Protein AF-X1K576-F1 (afdb_monomer_lite)

Organism: NCBI:txid412755

Radius of gyration: 13.72 Å; chains: 1; bounding box: 31×37×31 Å

Foldseek 3Di:
DVLCVVLVAQAEEEEALAADDDDLLRQWRVPFDPPDPAATDTDHDPPRDPVSVVRYHYGHALDLPSVLVCLVVQLNRYRAYEYECFRPRNPGRHHDPCNVVSCVVSCVVSVHHYHHPCVPVCVVDVD

InterPro domains:
  IPR005814 Aminotransferase class-III [PF00202] (3-121)
  IPR015421 Pyridoxal phosphate-dependent transferase, major domain [G3DSA:3.40.640.10] (1-127)
  IPR015424 Pyridoxal phosphate-dependent transferase [SSF53383] (1-123)

Sequence (127 aa):
RAAREYTKKDKIIKTEGGYHGSHDYVEVNITPNLTAEDMPIRTVEKGVPETILKDVFIVPYNDLEATENVMKKHHKKIAAMILEPVLGSGGGAIATKEYLQGLRKLTKKYDILLIFDEVITFRISTG

pLDDT: mean 93.0, std 7.28, range [64.81, 98.81]

Secondary structure (DSSP, 8-state):
-HHHHHHT--EEEEETT----S-GGG-TTSS--TT-SSSPPP---TTS-GGGGGTEEEE-TT-HHHHHHHHHHHGGGEEEEEE-SEETTTTSEEPPHHHHHHHHHHHHHHT-EEEE--TTGGGT---

Structure (mmCIF, N/CA/C/O backbone):
data_AF-X1K576-F1
#
_entry.id   AF-X1K576-F1
#
loop_
_atom_site.group_PDB
_atom_site.id
_atom_site.type_symbol
_atom_site.label_atom_id
_atom_site.label_alt_id
_atom_site.label_comp_id
_atom_site.label_asym_id
_atom_site.label_entity_id
_atom_site.label_seq_id
_atom_site.pdbx_PDB_ins_code
_atom_site.Cartn_x
_atom_site.Cartn_y
_atom_site.Cartn_z
_atom_site.occupancy
_atom_site.B_iso_or_equiv
_atom_site.auth_seq_id
_atom_site.auth_comp_id
_atom_site.auth_asym_id
_atom_site.auth_atom_id
_atom_site.pdbx_PDB_model_num
ATOM 1 N N . ARG A 1 1 ? -11.586 -2.531 -3.073 1.00 96.88 1 ARG A N 1
ATOM 2 C CA . ARG A 1 1 ? -12.954 -2.389 -2.501 1.00 96.88 1 ARG A CA 1
ATOM 3 C C . ARG A 1 1 ? -13.204 -3.353 -1.342 1.00 96.88 1 ARG A C 1
ATOM 5 O O . ARG A 1 1 ? -13.485 -2.856 -0.265 1.00 96.88 1 ARG A O 1
ATOM 12 N N . ALA A 1 2 ? -13.034 -4.671 -1.517 1.00 98.44 2 ALA A N 1
ATOM 13 C CA . ALA A 1 2 ? -13.232 -5.665 -0.448 1.00 98.44 2 ALA A CA 1
ATOM 14 C C . ALA A 1 2 ? -12.515 -5.313 0.870 1.00 98.44 2 ALA A C 1
ATOM 16 O O . ALA A 1 2 ? -13.125 -5.360 1.929 1.00 98.44 2 ALA A O 1
ATOM 17 N N . ALA A 1 3 ? -11.261 -4.851 0.795 1.00 98.56 3 ALA A N 1
ATOM 18 C CA . ALA A 1 3 ? -10.529 -4.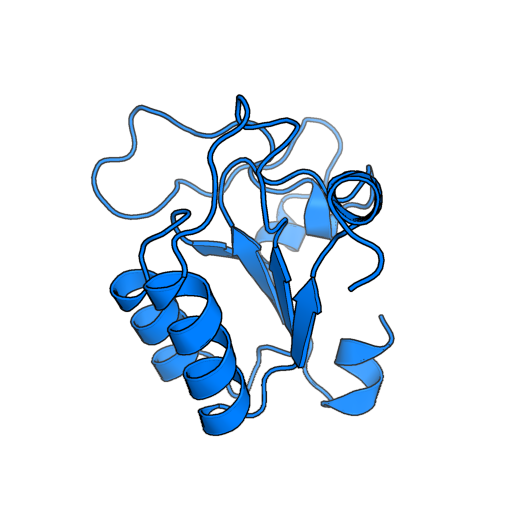419 1.981 1.00 98.56 3 ALA A CA 1
ATOM 19 C C . ALA A 1 3 ? -11.211 -3.284 2.755 1.00 98.56 3 ALA A C 1
ATOM 21 O O . ALA A 1 3 ? -11.335 -3.370 3.969 1.00 98.56 3 ALA A O 1
ATOM 22 N N . ARG A 1 4 ? -11.700 -2.255 2.050 1.00 98.56 4 ARG A N 1
ATOM 23 C CA . ARG A 1 4 ? -12.412 -1.125 2.665 1.00 98.56 4 ARG A CA 1
ATOM 24 C C . ARG A 1 4 ? -13.676 -1.591 3.377 1.00 98.56 4 ARG A C 1
ATOM 26 O O . ARG A 1 4 ? -13.943 -1.164 4.493 1.00 98.56 4 ARG A O 1
ATOM 33 N N . GLU A 1 5 ? -14.416 -2.497 2.742 1.00 98.44 5 GLU A N 1
ATOM 34 C CA . GLU A 1 5 ? -15.640 -3.058 3.311 1.00 98.44 5 GLU A CA 1
ATOM 35 C C . GLU A 1 5 ? -15.363 -3.913 4.551 1.00 98.44 5 GLU A C 1
ATOM 37 O O . GLU A 1 5 ? -16.095 -3.811 5.532 1.00 98.44 5 GLU A O 1
ATOM 42 N N . TYR A 1 6 ? -14.288 -4.702 4.537 1.00 98.62 6 TYR A N 1
ATOM 43 C CA . TYR A 1 6 ? -13.884 -5.530 5.670 1.00 98.62 6 TYR A CA 1
ATOM 44 C C . TYR A 1 6 ? -13.399 -4.691 6.860 1.00 98.62 6 TYR A C 1
ATOM 46 O O . TYR A 1 6 ? -13.864 -4.876 7.980 1.00 98.62 6 TYR A O 1
ATOM 54 N N . THR A 1 7 ? -12.488 -3.740 6.629 1.00 98.38 7 THR A N 1
ATOM 55 C CA . THR A 1 7 ? -11.864 -2.965 7.714 1.00 98.38 7 THR A CA 1
ATOM 56 C C . THR A 1 7 ? -12.664 -1.734 8.133 1.00 98.38 7 THR A C 1
ATOM 58 O O . THR A 1 7 ? -12.316 -1.116 9.135 1.00 98.38 7 THR A O 1
ATOM 61 N N . LYS A 1 8 ? -13.663 -1.314 7.342 1.00 98.38 8 LYS A N 1
ATOM 62 C CA . LYS A 1 8 ? -14.392 -0.037 7.490 1.00 98.38 8 LYS A CA 1
ATOM 63 C C . LYS A 1 8 ? -13.473 1.194 7.458 1.00 98.38 8 LYS A C 1
ATOM 65 O O . LYS A 1 8 ? -13.642 2.138 8.223 1.00 98.38 8 LYS A O 1
ATOM 70 N N . LYS A 1 9 ? -12.464 1.160 6.582 1.00 98.56 9 LYS A N 1
ATOM 71 C CA . LYS A 1 9 ? -11.450 2.218 6.411 1.00 98.56 9 LYS A CA 1
ATOM 72 C C . LYS A 1 9 ? -11.371 2.609 4.937 1.00 98.56 9 LYS A C 1
ATOM 74 O O . LYS A 1 9 ? -11.581 1.763 4.072 1.00 98.56 9 LYS A O 1
ATOM 79 N N . ASP A 1 10 ? -11.022 3.857 4.644 1.00 98.06 10 ASP A N 1
ATOM 80 C CA . ASP A 1 10 ? -11.121 4.384 3.273 1.00 98.06 10 ASP A CA 1
ATOM 81 C C . ASP A 1 10 ? -9.794 4.385 2.508 1.00 98.06 10 ASP A C 1
ATOM 83 O O . ASP A 1 10 ? -9.765 4.228 1.287 1.00 98.06 10 ASP A O 1
ATOM 87 N N . LYS A 1 11 ? -8.665 4.550 3.194 1.00 98.38 11 LYS A N 1
ATOM 88 C CA . LYS A 1 11 ? -7.381 4.823 2.537 1.00 98.38 11 LYS A CA 1
ATOM 89 C C . LYS A 1 11 ? -6.608 3.554 2.225 1.00 98.38 11 LYS A C 1
ATOM 91 O O . LYS A 1 11 ? -6.830 2.516 2.845 1.00 98.38 11 LYS A O 1
ATOM 96 N N . ILE A 1 12 ? -5.672 3.644 1.291 1.00 98.44 12 ILE A N 1
ATOM 97 C CA . ILE A 1 12 ? -4.739 2.557 0.980 1.00 98.44 12 ILE A CA 1
ATOM 98 C C . ILE A 1 12 ? -3.293 3.052 1.001 1.00 98.44 12 ILE A C 1
ATOM 100 O O . ILE A 1 12 ? -3.037 4.244 0.832 1.00 98.44 12 ILE A O 1
ATOM 104 N N . ILE A 1 13 ? -2.362 2.129 1.219 1.00 98.19 13 ILE A N 1
ATOM 105 C CA . ILE A 1 13 ? -0.936 2.309 0.946 1.00 98.19 13 ILE A CA 1
ATOM 106 C C . ILE A 1 13 ? -0.602 1.554 -0.340 1.00 98.19 13 ILE A C 1
ATOM 108 O O . ILE A 1 13 ? -1.057 0.424 -0.525 1.00 98.19 13 ILE A O 1
ATOM 112 N N . LYS A 1 14 ? 0.220 2.164 -1.187 1.00 96.19 14 LYS A N 1
ATOM 113 C CA . LYS A 1 14 ? 0.846 1.550 -2.356 1.00 96.19 14 LYS A CA 1
ATOM 114 C C . LYS A 1 14 ? 2.344 1.873 -2.341 1.00 96.19 14 LYS A C 1
ATOM 116 O O . LYS A 1 14 ? 2.748 2.907 -1.810 1.00 96.19 14 LYS A O 1
ATOM 121 N N . THR A 1 15 ? 3.169 0.998 -2.900 1.00 94.81 15 THR A N 1
ATOM 122 C CA . THR A 1 15 ? 4.595 1.279 -3.106 1.00 94.81 15 THR A CA 1
ATOM 123 C C . THR A 1 15 ? 4.822 2.148 -4.341 1.00 94.81 15 THR A C 1
ATOM 125 O O . THR A 1 15 ? 4.120 2.019 -5.346 1.00 9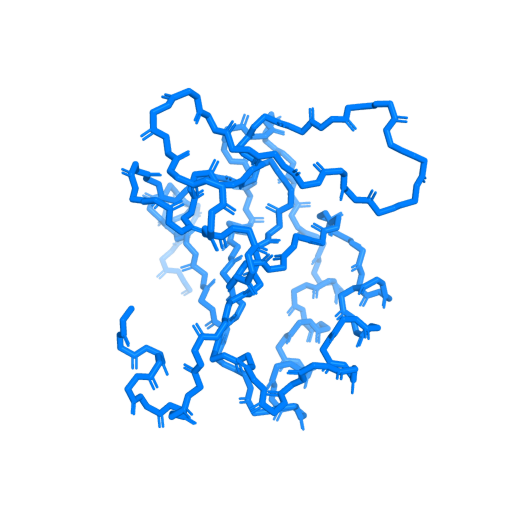4.81 15 THR A O 1
ATOM 128 N N . GLU A 1 16 ? 5.814 3.030 -4.289 1.00 92.62 16 GLU A N 1
ATOM 129 C CA . GLU A 1 16 ? 6.237 3.795 -5.462 1.00 92.62 16 GLU A CA 1
ATOM 130 C C . GLU A 1 16 ? 6.682 2.861 -6.602 1.00 92.62 16 GLU A C 1
ATOM 132 O O . GLU A 1 16 ? 7.311 1.832 -6.356 1.00 92.62 16 GLU A O 1
ATOM 137 N N . GLY A 1 17 ? 6.316 3.187 -7.846 1.00 90.88 17 GLY A N 1
ATOM 138 C CA . GLY A 1 17 ? 6.702 2.410 -9.029 1.00 90.88 17 GLY A CA 1
ATOM 139 C C . GLY A 1 17 ? 5.876 1.142 -9.280 1.00 90.88 17 GLY A C 1
ATOM 140 O O . GLY A 1 17 ? 6.028 0.513 -10.329 1.00 90.88 17 GLY A O 1
ATOM 141 N N . GLY A 1 18 ? 4.996 0.763 -8.345 1.00 92.69 18 GLY A N 1
ATOM 142 C CA . GLY A 1 18 ? 4.096 -0.380 -8.517 1.00 92.69 18 GLY A CA 1
ATOM 143 C C . GLY A 1 18 ? 3.002 -0.109 -9.547 1.00 92.69 18 GLY A C 1
ATOM 144 O O . GLY A 1 18 ? 2.491 1.009 -9.641 1.00 92.69 18 GLY A O 1
ATOM 145 N N . TYR A 1 19 ? 2.590 -1.126 -10.291 1.00 93.88 19 TYR A N 1
ATOM 146 C CA . TYR A 1 19 ? 1.471 -1.064 -11.225 1.00 93.88 19 TYR A CA 1
ATOM 147 C C . TYR A 1 19 ? 0.419 -2.114 -10.864 1.00 93.88 19 TYR A C 1
ATOM 149 O O . TYR A 1 19 ? 0.702 -3.306 -10.844 1.00 93.88 19 TYR A O 1
ATOM 157 N N . HIS A 1 20 ? -0.819 -1.669 -10.622 1.00 95.50 20 HIS A N 1
ATOM 158 C CA . HIS A 1 20 ? -1.939 -2.543 -10.227 1.00 95.50 20 HIS A CA 1
ATOM 159 C C . HIS A 1 20 ? -3.161 -2.379 -11.147 1.00 95.50 20 HIS A C 1
ATOM 161 O O . HIS A 1 20 ? -4.310 -2.532 -10.721 1.00 95.50 20 HIS A O 1
ATOM 167 N N . GLY A 1 21 ? -2.919 -2.005 -12.407 1.00 93.38 21 GLY A N 1
ATOM 168 C CA . GLY A 1 21 ? -3.954 -1.680 -13.389 1.00 93.38 21 GLY A CA 1
ATOM 169 C C . GLY A 1 21 ? -4.284 -0.186 -13.471 1.00 93.38 21 GLY A C 1
ATOM 170 O O . GLY A 1 21 ? -3.617 0.650 -12.867 1.00 93.38 21 GLY A O 1
ATOM 171 N N . SER A 1 22 ? -5.333 0.133 -14.231 1.00 92.00 22 SER A N 1
ATOM 172 C CA . SER A 1 22 ? -5.705 1.500 -14.631 1.00 92.00 22 SER A CA 1
ATOM 173 C C . SER A 1 22 ? -6.900 2.069 -13.858 1.00 92.00 22 SER A C 1
ATOM 175 O O . SER A 1 22 ? -7.777 2.725 -14.416 1.00 92.00 22 SER A O 1
ATOM 177 N N . HIS A 1 23 ? -7.028 1.704 -12.585 1.00 92.56 23 HIS A N 1
ATOM 178 C CA . HIS A 1 23 ? -8.078 2.239 -11.723 1.00 92.56 23 HIS A CA 1
ATOM 179 C C . HIS A 1 23 ? -7.512 3.392 -10.895 1.00 92.56 23 HIS A C 1
ATOM 181 O O . HIS A 1 23 ? -6.459 3.239 -10.283 1.00 92.56 23 HIS A O 1
ATOM 187 N N . ASP A 1 24 ? -8.245 4.499 -10.794 1.00 93.62 24 ASP A N 1
ATOM 188 C CA . ASP A 1 24 ? -7.773 5.793 -10.281 1.00 93.62 24 ASP A CA 1
ATOM 189 C C . ASP A 1 24 ? -6.904 5.704 -9.013 1.00 93.62 24 ASP A C 1
ATOM 191 O O . ASP A 1 24 ? -5.831 6.295 -8.927 1.00 93.62 24 ASP A O 1
ATOM 195 N N . TYR A 1 25 ? -7.327 4.922 -8.013 1.00 93.44 25 TYR A N 1
ATOM 196 C CA . TYR A 1 25 ? -6.615 4.810 -6.731 1.00 93.44 25 TYR A CA 1
ATOM 197 C C . TYR A 1 25 ? -5.241 4.133 -6.823 1.00 93.44 25 TYR A C 1
ATOM 199 O O . TYR A 1 25 ? -4.427 4.289 -5.916 1.00 93.44 25 TYR A O 1
ATOM 207 N N . VAL A 1 26 ? -4.993 3.339 -7.860 1.00 92.50 26 VAL A N 1
ATOM 208 C CA . VAL A 1 26 ? -3.722 2.630 -8.052 1.00 92.50 26 VAL A CA 1
ATOM 209 C C . VAL A 1 26 ? -2.862 3.244 -9.153 1.00 92.50 26 VAL A C 1
ATOM 211 O O . VAL A 1 26 ? -1.701 2.858 -9.275 1.00 92.50 26 VAL A O 1
ATOM 214 N N . GLU A 1 27 ? -3.371 4.247 -9.874 1.00 91.94 27 GLU A N 1
ATOM 215 C CA . GLU A 1 27 ? -2.594 5.015 -10.857 1.00 91.94 27 GLU A CA 1
ATOM 216 C C . GLU A 1 27 ? -1.678 6.080 -10.234 1.00 91.94 27 GLU A C 1
ATOM 218 O O . GLU A 1 27 ? -0.821 6.649 -10.905 1.00 91.94 27 GLU A O 1
ATOM 223 N N . VAL A 1 28 ? -1.787 6.310 -8.925 1.00 91.38 28 VAL A N 1
ATOM 224 C CA . VAL A 1 28 ? -0.892 7.209 -8.185 1.00 91.38 28 VAL A CA 1
ATOM 225 C C . VAL A 1 28 ? 0.542 6.657 -8.194 1.00 91.38 28 VAL A C 1
ATOM 227 O O . VAL A 1 28 ? 0.759 5.510 -7.791 1.00 91.38 28 VAL A O 1
ATOM 230 N N . ASN A 1 29 ? 1.523 7.465 -8.613 1.00 88.88 29 ASN A N 1
ATOM 231 C CA . ASN A 1 29 ? 2.958 7.125 -8.645 1.00 88.88 29 ASN A CA 1
ATOM 232 C C . ASN A 1 29 ? 3.299 5.790 -9.344 1.00 88.88 29 ASN A C 1
ATOM 234 O O . ASN A 1 29 ? 4.089 5.000 -8.820 1.00 88.88 29 ASN A O 1
ATOM 238 N N . ILE A 1 30 ? 2.707 5.505 -10.512 1.00 87.50 30 ILE A N 1
ATOM 239 C CA . ILE A 1 30 ? 3.195 4.402 -11.368 1.00 87.50 30 ILE A CA 1
ATOM 240 C C . ILE A 1 30 ? 4.610 4.717 -11.870 1.00 87.50 30 ILE A C 1
ATOM 242 O O . ILE A 1 30 ? 5.479 3.851 -11.844 1.00 87.50 30 ILE A O 1
ATOM 246 N N . THR A 1 31 ? 4.853 5.964 -12.277 1.00 85.19 31 THR A N 1
ATOM 247 C CA . THR A 1 31 ? 6.190 6.437 -12.644 1.00 85.19 31 THR A CA 1
ATOM 248 C C . THR A 1 31 ? 6.850 7.063 -11.409 1.00 85.19 31 THR A C 1
ATOM 250 O O . THR A 1 31 ? 6.349 8.084 -10.927 1.00 85.19 31 THR A O 1
ATOM 253 N N . PRO A 1 32 ? 7.928 6.469 -10.859 1.00 80.19 32 PRO A N 1
ATOM 254 C CA . PRO A 1 32 ? 8.603 7.001 -9.679 1.00 80.19 32 PRO A CA 1
ATOM 255 C C . PRO A 1 32 ? 9.232 8.363 -9.977 1.00 80.19 32 PRO A C 1
ATOM 257 O O . PRO A 1 32 ? 9.751 8.592 -11.074 1.00 80.19 32 PRO A O 1
ATOM 260 N N . ASN A 1 33 ? 9.225 9.261 -8.990 1.00 80.75 33 ASN A N 1
ATOM 261 C CA . ASN A 1 33 ? 9.940 10.525 -9.112 1.00 80.75 33 ASN A CA 1
ATOM 262 C C . ASN A 1 33 ? 11.350 10.379 -8.529 1.00 80.75 33 ASN A C 1
ATOM 264 O O . ASN A 1 33 ? 11.552 10.479 -7.322 1.00 80.75 33 ASN A O 1
ATOM 268 N N . LEU A 1 34 ? 12.332 10.198 -9.412 1.00 76.19 34 LEU A N 1
ATOM 269 C CA . LEU A 1 34 ? 13.727 9.945 -9.038 1.00 76.19 34 LEU A CA 1
ATOM 270 C C . LEU A 1 34 ? 14.442 11.142 -8.389 1.00 76.19 34 LEU A C 1
ATOM 272 O O . LEU A 1 34 ? 15.583 10.995 -7.964 1.00 76.19 34 LEU A O 1
ATOM 276 N N . THR A 1 35 ? 13.817 12.322 -8.325 1.00 78.00 35 THR A N 1
ATOM 277 C CA . THR A 1 35 ? 14.392 13.495 -7.646 1.00 78.00 35 THR A CA 1
ATOM 278 C C . THR A 1 35 ? 13.945 13.623 -6.190 1.00 78.00 35 THR A C 1
ATOM 280 O O . THR A 1 35 ? 14.307 14.595 -5.534 1.00 78.00 35 THR A O 1
ATOM 283 N N . ALA A 1 36 ? 13.097 12.719 -5.694 1.00 75.88 36 ALA A N 1
ATOM 284 C CA . ALA A 1 36 ? 12.707 12.700 -4.290 1.00 75.88 36 ALA A CA 1
ATOM 285 C C . ALA A 1 36 ? 13.834 12.089 -3.439 1.00 75.88 36 ALA A C 1
ATOM 287 O O . ALA A 1 36 ? 14.300 10.994 -3.739 1.00 75.88 36 ALA A O 1
ATOM 288 N N . GLU A 1 37 ? 14.268 12.789 -2.387 1.00 72.62 37 GLU A N 1
ATOM 289 C CA . GLU A 1 37 ? 15.368 12.331 -1.518 1.00 72.62 37 GLU A CA 1
ATOM 290 C C . GLU A 1 37 ? 14.890 11.436 -0.361 1.00 72.62 37 GLU A C 1
ATOM 292 O O . GLU A 1 37 ? 15.600 10.511 0.019 1.00 72.62 37 GLU A O 1
ATOM 297 N N . ASP A 1 38 ? 13.675 11.668 0.153 1.00 78.56 38 ASP A N 1
ATOM 298 C CA . ASP A 1 38 ? 13.123 10.950 1.312 1.00 78.56 38 ASP A CA 1
ATOM 299 C C . ASP A 1 38 ? 11.846 10.171 0.952 1.00 78.56 38 ASP A C 1
ATOM 301 O O . ASP A 1 38 ? 11.849 8.965 0.716 1.00 78.56 38 ASP A O 1
ATOM 305 N N . MET A 1 39 ? 10.710 10.874 0.924 1.00 86.62 39 MET A N 1
ATOM 306 C CA . MET A 1 39 ? 9.402 10.297 0.635 1.00 86.62 39 MET A CA 1
ATOM 307 C C . MET A 1 39 ? 8.990 10.591 -0.808 1.00 86.62 39 MET A C 1
ATOM 309 O O . MET A 1 39 ? 9.181 11.719 -1.274 1.00 86.62 39 MET A O 1
ATOM 313 N N . PRO A 1 40 ? 8.320 9.643 -1.482 1.00 82.88 40 PRO A N 1
ATOM 314 C CA . PRO A 1 40 ? 7.827 9.838 -2.836 1.00 82.88 40 PRO A CA 1
ATOM 315 C C . PRO A 1 40 ? 6.935 11.076 -2.953 1.00 82.88 40 PRO A C 1
ATOM 317 O O . PRO A 1 40 ? 5.985 11.266 -2.180 1.00 82.88 40 PRO A O 1
ATOM 320 N N . ILE A 1 41 ? 7.200 11.909 -3.960 1.00 84.00 41 ILE A N 1
ATOM 321 C CA . ILE A 1 41 ? 6.318 13.025 -4.308 1.00 84.00 41 ILE A CA 1
ATOM 322 C C . ILE A 1 41 ? 5.073 12.437 -4.960 1.00 84.00 41 ILE A C 1
ATOM 324 O O . ILE A 1 41 ? 5.155 11.813 -6.015 1.00 84.00 41 ILE A O 1
ATOM 328 N N . ARG A 1 42 ? 3.911 12.623 -4.329 1.00 86.75 42 ARG A N 1
ATOM 329 C CA . ARG A 1 42 ? 2.662 12.029 -4.811 1.00 86.75 42 ARG A CA 1
ATOM 330 C C . ARG A 1 42 ? 2.140 12.750 -6.049 1.00 86.75 42 ARG A C 1
ATOM 332 O O . ARG A 1 42 ? 1.837 13.939 -5.980 1.00 86.75 42 ARG A O 1
ATOM 339 N N . THR A 1 43 ? 1.988 12.014 -7.140 1.00 87.19 43 THR A N 1
ATOM 340 C CA . THR A 1 43 ? 1.518 12.500 -8.438 1.00 87.19 43 THR A CA 1
ATOM 341 C C . THR A 1 43 ? 0.451 11.568 -9.002 1.00 87.19 43 THR A C 1
ATOM 343 O O . THR A 1 43 ? 0.361 10.391 -8.646 1.00 87.19 43 THR A O 1
ATOM 346 N N . VAL A 1 44 ? -0.383 12.115 -9.880 1.00 88.56 44 VAL A N 1
ATOM 347 C CA . VAL A 1 44 ? -1.368 11.357 -10.656 1.00 88.56 44 VAL A CA 1
ATOM 348 C C . VAL A 1 44 ? -1.134 11.588 -12.141 1.00 88.56 44 VAL A C 1
ATOM 350 O O . VAL A 1 44 ? -0.643 12.647 -12.537 1.00 88.56 44 VAL A O 1
ATOM 353 N N . GLU A 1 45 ? -1.498 10.602 -12.955 1.00 85.31 45 GLU A N 1
ATOM 354 C CA . GLU A 1 45 ? -1.490 10.731 -14.409 1.00 85.31 45 GLU A CA 1
ATOM 355 C C . GLU A 1 45 ? -2.555 11.730 -14.892 1.00 85.31 45 GLU A C 1
ATOM 357 O O . GLU A 1 45 ? -3.549 12.018 -14.214 1.00 85.31 45 GLU A O 1
ATOM 362 N N . LYS A 1 46 ? -2.358 12.278 -16.097 1.00 87.06 46 LYS A N 1
ATOM 363 C CA . LYS A 1 46 ? -3.319 13.218 -16.693 1.00 87.06 46 LYS A CA 1
ATOM 364 C C . LYS A 1 46 ? -4.675 12.538 -16.885 1.00 87.06 46 LYS A C 1
ATOM 366 O O . LYS A 1 46 ? -4.771 11.527 -17.569 1.00 87.06 46 LYS A O 1
ATOM 371 N N . GLY A 1 47 ? -5.727 13.157 -16.353 1.00 89.75 47 GLY A N 1
ATOM 372 C CA . GLY A 1 47 ? -7.099 12.644 -16.432 1.00 89.75 47 GLY A CA 1
ATOM 373 C C . GLY A 1 47 ? -7.603 12.020 -15.130 1.00 89.75 47 GLY A C 1
ATOM 374 O O . GLY A 1 47 ? -8.813 11.883 -14.974 1.00 89.75 47 GLY A O 1
ATOM 375 N N . VAL A 1 48 ? -6.719 11.742 -14.167 1.00 90.88 48 VAL A N 1
ATOM 376 C CA . VAL A 1 48 ? -7.105 11.295 -12.823 1.00 90.88 48 VAL A CA 1
ATOM 377 C C . VAL A 1 48 ? -7.324 12.513 -11.913 1.00 90.88 48 VAL A C 1
ATOM 379 O O . VAL A 1 48 ? -6.451 13.381 -11.830 1.00 90.88 48 VAL A O 1
ATOM 382 N N . PRO A 1 49 ? -8.459 12.618 -11.196 1.00 92.62 49 PRO A N 1
ATOM 383 C CA . PRO A 1 49 ? -8.684 13.715 -10.260 1.00 92.62 49 PRO A CA 1
ATOM 384 C C . PRO A 1 49 ? -7.666 13.730 -9.110 1.00 92.62 49 PRO A C 1
ATOM 386 O O . PRO A 1 49 ? -7.517 12.747 -8.381 1.00 92.62 49 PRO A O 1
ATOM 389 N N . GLU A 1 50 ? -7.051 14.886 -8.842 1.00 92.19 50 GLU A N 1
ATOM 390 C CA . GLU A 1 50 ? -6.095 15.057 -7.730 1.00 92.19 50 GLU A CA 1
ATOM 391 C C . GLU A 1 50 ? -6.695 14.730 -6.353 1.00 92.19 50 GLU A C 1
ATOM 393 O O . GLU A 1 50 ? -5.975 14.427 -5.400 1.00 92.19 50 GLU A O 1
ATOM 398 N N . THR A 1 51 ? -8.026 14.749 -6.221 1.00 94.50 51 THR A N 1
ATOM 399 C CA . THR A 1 51 ? -8.722 14.368 -4.986 1.00 94.50 51 THR A CA 1
ATOM 400 C C . THR A 1 51 ? -8.361 12.960 -4.518 1.00 94.50 51 THR A C 1
ATOM 402 O O . THR A 1 51 ? -8.347 12.727 -3.310 1.00 94.50 51 THR A O 1
ATOM 405 N N . ILE A 1 52 ? -7.995 12.061 -5.439 1.00 94.31 52 ILE A N 1
ATOM 406 C CA . ILE A 1 52 ? -7.539 10.696 -5.139 1.00 94.31 52 ILE A CA 1
ATOM 407 C C . ILE A 1 52 ? -6.284 10.688 -4.255 1.00 94.31 52 ILE A C 1
ATOM 409 O O . ILE A 1 52 ? -6.141 9.814 -3.396 1.00 94.31 52 ILE A O 1
ATOM 413 N N . LEU A 1 53 ? -5.415 11.701 -4.358 1.00 93.69 53 LEU A N 1
ATOM 414 C CA . LEU A 1 53 ? -4.206 11.816 -3.532 1.00 93.69 53 LEU A CA 1
ATOM 415 C C . LEU A 1 53 ? -4.511 11.898 -2.031 1.00 93.69 53 LEU A C 1
ATOM 417 O O . LEU A 1 53 ? -3.646 11.632 -1.193 1.00 93.69 53 LEU A O 1
ATOM 421 N N . LYS A 1 54 ? -5.738 12.260 -1.645 1.00 94.81 54 LYS A N 1
ATOM 422 C CA . LYS A 1 54 ? -6.155 12.273 -0.236 1.00 94.81 54 LYS A CA 1
ATOM 423 C C . LYS A 1 54 ? -6.336 10.863 0.326 1.00 94.81 54 LYS A C 1
ATOM 425 O O . LYS A 1 54 ? -6.202 1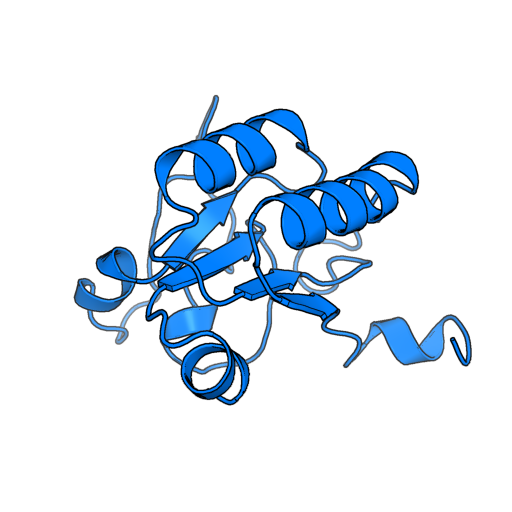0.693 1.542 1.00 94.81 54 LYS A O 1
ATOM 430 N N . ASP A 1 55 ? -6.580 9.876 -0.530 1.00 96.31 55 ASP A N 1
ATOM 431 C CA . ASP A 1 55 ? -6.956 8.512 -0.150 1.00 96.31 55 ASP A CA 1
ATOM 432 C C . ASP A 1 55 ? -5.844 7.481 -0.364 1.00 96.31 55 ASP A C 1
ATOM 434 O O . ASP A 1 55 ? -5.983 6.330 0.056 1.00 96.31 55 ASP A O 1
ATOM 438 N N . VAL A 1 56 ? -4.730 7.894 -0.972 1.00 96.75 56 VAL A N 1
ATOM 439 C CA . VAL A 1 56 ? -3.596 7.024 -1.288 1.00 96.75 56 VAL A CA 1
ATOM 440 C C . VAL A 1 56 ? -2.327 7.557 -0.630 1.00 96.75 56 VAL A C 1
ATOM 442 O O . VAL A 1 56 ? -1.907 8.703 -0.830 1.00 96.75 56 VAL A O 1
ATOM 445 N N . PHE A 1 57 ? -1.712 6.709 0.184 1.00 96.94 57 PHE A N 1
ATOM 446 C CA . PHE A 1 57 ? -0.362 6.909 0.687 1.00 96.94 57 PHE A CA 1
ATOM 447 C C . PHE A 1 57 ? 0.615 6.153 -0.205 1.00 96.94 57 PHE A C 1
ATOM 449 O O . PHE A 1 57 ? 0.367 4.998 -0.546 1.00 96.94 57 PHE A O 1
ATOM 456 N N . ILE A 1 58 ? 1.723 6.803 -0.546 1.00 95.81 58 ILE A N 1
ATOM 457 C CA . ILE A 1 58 ? 2.816 6.196 -1.300 1.00 95.81 58 ILE A CA 1
ATOM 458 C C . ILE A 1 58 ? 4.012 6.061 -0.365 1.00 95.81 58 ILE A C 1
ATOM 460 O O . ILE A 1 58 ? 4.308 6.994 0.383 1.00 95.81 58 ILE A O 1
ATOM 464 N N . VAL A 1 59 ? 4.647 4.893 -0.379 1.00 95.81 59 VAL A N 1
ATOM 465 C CA . VAL A 1 59 ? 5.858 4.589 0.397 1.00 95.81 59 VAL A CA 1
ATOM 466 C C . VAL A 1 59 ? 6.962 4.092 -0.539 1.00 95.81 59 VAL A C 1
ATOM 468 O O . VAL A 1 59 ? 6.633 3.478 -1.561 1.00 95.81 59 VAL A O 1
ATOM 471 N N . PRO A 1 60 ? 8.247 4.321 -0.220 1.00 94.25 60 PRO A N 1
ATOM 472 C CA . PRO A 1 60 ? 9.335 3.734 -0.989 1.00 94.25 60 PRO A CA 1
ATOM 473 C C . PRO A 1 60 ? 9.272 2.201 -0.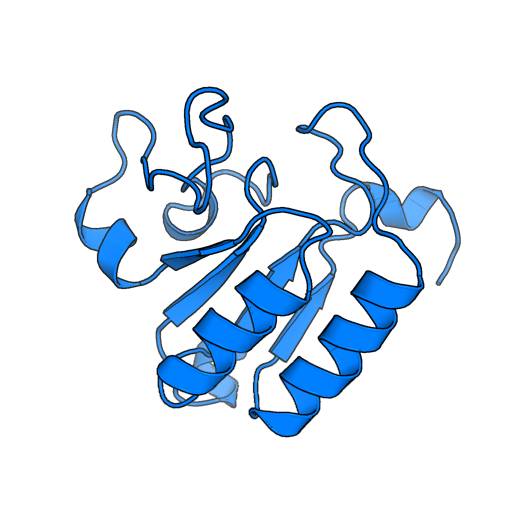958 1.00 94.25 60 PRO A C 1
ATOM 475 O O . PRO A 1 60 ? 8.893 1.587 0.047 1.00 94.25 60 PRO A O 1
ATOM 478 N N . TYR A 1 61 ? 9.645 1.567 -2.067 1.00 94.06 61 TYR A N 1
ATOM 479 C CA . TYR A 1 61 ? 9.765 0.113 -2.130 1.00 94.06 61 TYR A CA 1
ATOM 480 C C . TYR A 1 61 ? 10.971 -0.361 -1.309 1.00 94.06 61 TYR A C 1
ATOM 482 O O . TYR A 1 61 ? 12.002 0.303 -1.295 1.00 94.06 61 TYR A O 1
ATOM 490 N N . ASN A 1 62 ? 10.858 -1.507 -0.631 1.00 95.62 62 ASN A N 1
ATOM 491 C CA . ASN A 1 62 ? 11.884 -2.041 0.279 1.00 95.62 62 ASN A CA 1
ATOM 492 C C . ASN A 1 62 ? 12.253 -1.163 1.496 1.00 95.62 62 ASN A C 1
ATOM 494 O O . ASN A 1 62 ? 13.126 -1.557 2.268 1.00 95.62 62 ASN A O 1
ATOM 498 N N . ASP A 1 63 ? 11.555 -0.051 1.748 1.00 96.31 63 ASP A N 1
ATOM 499 C CA . ASP A 1 63 ? 11.736 0.753 2.961 1.00 96.31 63 ASP A CA 1
ATOM 500 C C . ASP A 1 63 ? 10.666 0.417 4.013 1.00 96.31 63 ASP A C 1
ATOM 502 O O . ASP A 1 63 ? 9.524 0.901 4.002 1.00 96.31 63 ASP A O 1
ATOM 506 N N . LEU A 1 64 ? 11.033 -0.476 4.934 1.00 98.00 64 LEU A N 1
ATOM 507 C CA . LEU A 1 64 ? 10.143 -0.914 6.006 1.00 98.00 64 LEU A CA 1
ATOM 508 C C . LEU A 1 64 ? 9.893 0.186 7.047 1.00 98.00 64 LEU A C 1
ATOM 510 O O . LEU A 1 64 ? 8.795 0.253 7.603 1.00 98.00 64 LEU A O 1
ATOM 514 N N . GLU A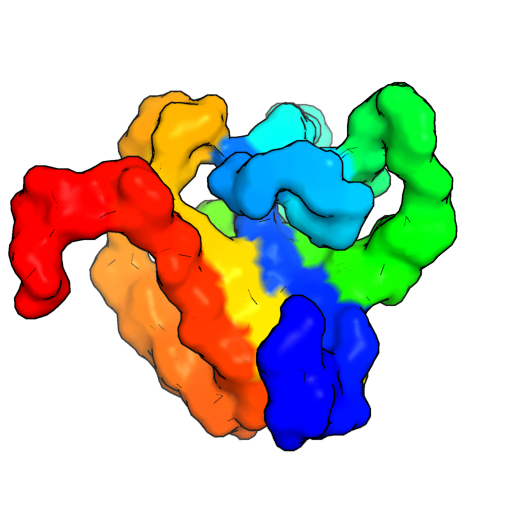 1 65 ? 10.885 1.035 7.309 1.00 97.75 65 GLU A N 1
ATOM 515 C CA . GLU A 1 65 ? 10.810 2.081 8.328 1.00 97.75 65 GLU A CA 1
ATOM 516 C C . GLU A 1 65 ? 9.859 3.195 7.886 1.00 97.75 65 GLU A C 1
ATOM 518 O O . GLU A 1 65 ? 8.924 3.543 8.615 1.00 97.75 65 GLU A O 1
ATOM 523 N N . ALA A 1 66 ? 10.013 3.685 6.652 1.00 96.75 66 ALA A N 1
ATOM 524 C CA . ALA A 1 66 ? 9.085 4.640 6.056 1.00 96.75 66 ALA A CA 1
ATOM 525 C C . ALA A 1 66 ? 7.654 4.083 6.027 1.00 96.75 66 ALA A C 1
ATOM 527 O O . ALA A 1 66 ? 6.691 4.780 6.373 1.00 96.75 66 ALA A O 1
ATOM 528 N N . THR A 1 67 ? 7.510 2.796 5.695 1.00 97.88 67 THR A N 1
ATOM 529 C CA . THR A 1 67 ? 6.209 2.121 5.710 1.00 97.88 67 THR A CA 1
ATOM 530 C C . THR A 1 67 ? 5.603 2.078 7.117 1.00 97.88 67 THR A C 1
ATOM 532 O O . THR A 1 67 ? 4.427 2.423 7.290 1.00 97.88 67 THR A O 1
ATOM 535 N N . GLU A 1 68 ? 6.377 1.710 8.147 1.00 98.38 68 GLU A N 1
ATOM 536 C CA . GLU A 1 68 ? 5.893 1.719 9.533 1.00 98.38 68 GLU A CA 1
ATOM 537 C C . GLU A 1 68 ? 5.497 3.127 9.980 1.00 98.38 68 GLU A C 1
ATOM 539 O O . GLU A 1 68 ? 4.455 3.283 10.617 1.00 98.38 68 GLU A O 1
ATOM 544 N N . ASN A 1 69 ? 6.268 4.153 9.621 1.00 98.25 69 ASN A N 1
ATOM 545 C CA . ASN A 1 69 ? 5.976 5.536 9.990 1.00 98.25 69 ASN A CA 1
ATOM 546 C C . ASN A 1 69 ? 4.606 5.992 9.460 1.00 98.25 69 ASN A C 1
ATOM 548 O O . ASN A 1 69 ? 3.806 6.570 10.209 1.00 98.25 69 ASN A O 1
ATOM 552 N N . VAL A 1 70 ? 4.281 5.661 8.205 1.00 98.19 70 VAL A N 1
ATOM 553 C CA . VAL A 1 70 ? 2.958 5.937 7.620 1.00 98.19 70 VAL A CA 1
ATOM 554 C C . VAL A 1 70 ? 1.862 5.144 8.334 1.00 98.19 70 VAL A C 1
ATOM 556 O O . VAL A 1 70 ? 0.848 5.725 8.737 1.00 98.19 70 VAL A O 1
ATOM 559 N N . MET A 1 71 ? 2.057 3.837 8.538 1.00 98.44 71 MET A N 1
ATOM 560 C CA . MET A 1 71 ? 1.067 2.990 9.212 1.00 98.44 71 MET A CA 1
ATOM 561 C C . MET A 1 71 ? 0.808 3.471 10.642 1.00 98.44 71 MET A C 1
ATOM 563 O O . MET A 1 71 ? -0.335 3.737 11.003 1.00 98.44 71 MET A O 1
ATOM 567 N N . LYS A 1 72 ? 1.852 3.690 11.441 1.00 98.44 72 LYS A N 1
ATOM 568 C CA . LYS A 1 72 ? 1.753 4.161 12.827 1.00 98.44 72 LYS A CA 1
ATOM 569 C C . LYS A 1 72 ? 0.949 5.457 12.940 1.00 98.44 72 LYS A C 1
ATOM 571 O O . LYS A 1 72 ? 0.140 5.597 13.853 1.00 98.44 72 LYS A O 1
ATOM 576 N N . LYS A 1 73 ? 1.126 6.391 12.002 1.00 98.38 73 LYS A N 1
ATOM 577 C CA . LYS A 1 73 ? 0.426 7.684 12.006 1.00 98.38 73 LYS A CA 1
ATOM 578 C C . LYS A 1 73 ? -1.018 7.600 11.499 1.00 98.38 73 LYS A C 1
ATOM 580 O O . LYS A 1 73 ? -1.865 8.390 11.922 1.00 98.38 73 LYS A O 1
ATOM 585 N N . HIS A 1 74 ? -1.318 6.673 10.588 1.00 98.44 74 HIS A N 1
ATOM 586 C CA . HIS A 1 74 ? -2.562 6.701 9.810 1.00 98.44 74 HIS A CA 1
ATOM 587 C C . HIS A 1 74 ? -3.393 5.411 9.839 1.00 98.44 74 HIS A C 1
ATOM 589 O O . HIS A 1 74 ? -4.459 5.385 9.225 1.00 98.44 74 HIS A O 1
ATOM 595 N N . HIS A 1 75 ? -2.980 4.369 10.567 1.00 98.38 75 HIS A N 1
ATOM 596 C CA . HIS A 1 75 ? -3.584 3.028 10.510 1.00 98.38 75 HIS A CA 1
ATOM 597 C C . HIS A 1 75 ? -5.102 2.993 10.720 1.00 98.38 75 HIS A C 1
ATOM 599 O O . HIS A 1 75 ? -5.794 2.212 10.077 1.00 98.38 75 HIS A O 1
ATOM 605 N N . LYS A 1 76 ? -5.655 3.884 11.555 1.00 98.56 76 LYS A N 1
ATOM 606 C CA . LYS A 1 76 ? -7.110 3.993 11.777 1.00 98.56 76 LYS A CA 1
ATOM 607 C C . LYS A 1 76 ? -7.904 4.362 10.518 1.00 98.56 76 LYS A C 1
ATOM 609 O O . LYS A 1 76 ? -9.120 4.250 10.524 1.00 98.56 76 LYS A O 1
ATOM 614 N N . LYS A 1 77 ? -7.233 4.828 9.461 1.00 98.62 77 LYS A N 1
ATOM 615 C CA . LYS A 1 77 ? -7.830 5.234 8.183 1.00 98.62 77 LYS A CA 1
ATOM 616 C C . LYS A 1 77 ? -7.403 4.346 7.014 1.00 98.62 77 LYS A C 1
ATOM 618 O O . LYS A 1 77 ? -7.938 4.534 5.929 1.00 98.62 77 LYS A O 1
ATOM 623 N N . ILE A 1 78 ? -6.458 3.421 7.202 1.00 98.75 78 ILE A N 1
ATOM 624 C CA . ILE A 1 78 ? -5.878 2.612 6.121 1.00 98.75 78 ILE A CA 1
ATOM 625 C C . ILE A 1 78 ? -6.513 1.224 6.120 1.00 98.75 78 ILE A C 1
ATOM 627 O O . ILE A 1 78 ? -6.359 0.470 7.073 1.00 98.75 78 ILE A O 1
ATOM 631 N N . ALA A 1 79 ? -7.196 0.879 5.037 1.00 98.81 79 ALA A N 1
ATOM 632 C CA . ALA A 1 79 ? -7.791 -0.435 4.838 1.00 98.81 79 ALA A CA 1
ATOM 633 C C . ALA A 1 79 ? -6.774 -1.486 4.405 1.00 98.81 79 ALA A C 1
ATOM 635 O O . ALA A 1 79 ? -6.803 -2.621 4.878 1.00 98.81 79 ALA A O 1
ATOM 636 N N . ALA A 1 80 ? -5.890 -1.119 3.479 1.00 98.81 80 ALA A N 1
ATOM 637 C CA . ALA A 1 80 ? -4.964 -2.059 2.875 1.00 98.81 80 ALA A CA 1
ATOM 638 C C . ALA A 1 80 ? -3.627 -1.422 2.521 1.00 98.81 80 ALA A C 1
ATOM 640 O O . ALA A 1 80 ? -3.552 -0.228 2.235 1.00 98.81 80 ALA A O 1
ATOM 641 N N . MET A 1 81 ? -2.605 -2.266 2.477 1.00 98.50 81 MET A N 1
ATOM 642 C CA . MET A 1 81 ? -1.389 -2.056 1.715 1.00 98.50 81 MET A CA 1
ATOM 643 C C . MET A 1 81 ? -1.394 -3.027 0.535 1.00 98.50 81 MET A C 1
ATOM 645 O O . MET A 1 81 ? -1.584 -4.227 0.742 1.00 98.50 81 MET A O 1
ATOM 649 N N . ILE A 1 82 ? -1.193 -2.508 -0.673 1.00 98.38 82 ILE A N 1
ATOM 650 C CA . ILE A 1 82 ? -1.009 -3.297 -1.893 1.00 98.38 82 ILE A CA 1
ATOM 651 C C . ILE A 1 82 ? 0.418 -3.114 -2.413 1.00 98.38 82 ILE A C 1
ATOM 653 O O . ILE A 1 82 ? 0.948 -2.002 -2.375 1.00 98.38 82 ILE A O 1
ATOM 657 N N . LEU A 1 83 ? 1.041 -4.206 -2.854 1.00 97.25 83 LEU A N 1
ATOM 658 C CA . LEU A 1 83 ? 2.339 -4.191 -3.527 1.00 97.25 83 LEU A CA 1
ATOM 659 C C . LEU A 1 83 ? 2.501 -5.396 -4.456 1.00 97.25 83 LEU A C 1
ATOM 661 O O . LEU A 1 83 ? 1.883 -6.437 -4.234 1.00 97.25 83 LEU A O 1
ATOM 665 N N . GLU A 1 84 ? 3.400 -5.274 -5.427 1.00 95.94 84 GLU A N 1
ATOM 666 C CA . GLU A 1 84 ? 3.945 -6.423 -6.155 1.00 95.94 84 GLU A CA 1
ATOM 667 C C . GLU A 1 84 ? 5.156 -6.993 -5.381 1.00 95.94 84 GLU A C 1
ATOM 669 O O . GLU A 1 84 ? 6.024 -6.222 -4.946 1.00 95.94 84 GLU A O 1
ATOM 674 N N . PRO A 1 85 ? 5.278 -8.325 -5.213 1.00 94.94 85 PRO A N 1
ATOM 675 C CA . PRO A 1 85 ? 6.485 -8.945 -4.647 1.00 94.94 85 PRO A CA 1
ATOM 676 C C . PRO A 1 85 ? 7.745 -8.734 -5.503 1.00 94.94 85 PRO A C 1
ATOM 678 O O . PRO A 1 85 ? 8.863 -8.761 -4.989 1.00 94.94 85 PRO A O 1
ATOM 681 N N . VAL A 1 86 ? 7.554 -8.519 -6.805 1.00 94.12 86 VAL A N 1
ATOM 682 C CA . VAL A 1 86 ? 8.577 -8.103 -7.768 1.00 94.12 86 VAL A CA 1
ATOM 683 C C . VAL A 1 86 ? 7.948 -7.019 -8.634 1.00 94.12 86 VAL A C 1
ATOM 685 O O . VAL A 1 86 ? 6.961 -7.301 -9.306 1.00 94.12 86 VAL A O 1
ATOM 688 N N . LEU A 1 87 ? 8.493 -5.801 -8.618 1.00 90.44 87 LEU A N 1
ATOM 689 C CA . LEU A 1 87 ? 7.968 -4.682 -9.404 1.00 90.44 87 LEU A CA 1
ATOM 690 C C . LEU A 1 87 ? 8.184 -4.942 -10.898 1.00 90.44 87 LEU A C 1
ATOM 692 O O . LEU A 1 87 ? 9.283 -4.723 -11.413 1.00 90.44 87 LEU A O 1
ATOM 696 N N . GLY A 1 88 ? 7.144 -5.383 -11.607 1.00 80.56 88 GLY A N 1
ATOM 697 C CA . GLY A 1 88 ? 7.231 -5.667 -13.038 1.00 80.56 88 GLY A CA 1
ATOM 698 C C . GLY A 1 88 ? 7.469 -4.395 -13.851 1.00 80.56 88 GLY A C 1
ATOM 699 O O . GLY A 1 88 ? 8.440 -4.302 -14.602 1.00 80.56 88 GLY A O 1
ATOM 700 N N . SER A 1 89 ? 6.620 -3.383 -13.651 1.00 74.50 89 SER A N 1
ATOM 701 C CA . SER A 1 89 ? 6.753 -2.062 -14.287 1.00 74.50 89 SER A CA 1
ATOM 702 C C . SER A 1 89 ? 7.933 -1.252 -13.748 1.00 74.50 89 SER A C 1
ATOM 704 O O . SER A 1 89 ? 8.494 -0.431 -14.466 1.00 74.50 89 SER A O 1
ATOM 706 N N . GLY A 1 90 ? 8.333 -1.498 -12.498 1.00 65.44 90 GLY A N 1
ATOM 707 C CA . GLY A 1 90 ? 9.433 -0.811 -11.816 1.00 65.44 90 GLY A CA 1
ATOM 708 C C . GLY A 1 90 ? 10.828 -1.362 -12.133 1.00 65.44 90 GLY A C 1
ATOM 709 O O . GLY A 1 90 ? 11.728 -1.238 -11.308 1.00 65.44 90 GLY A O 1
ATOM 710 N N . GLY A 1 91 ? 11.017 -2.009 -13.287 1.00 72.81 91 GLY A N 1
ATOM 711 C CA . GLY A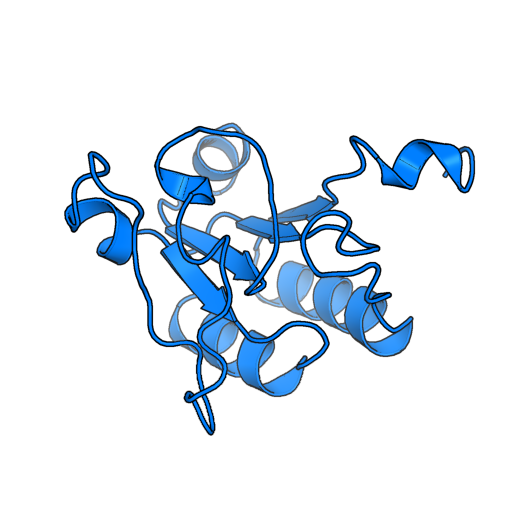 1 91 ? 12.330 -2.486 -13.739 1.00 72.81 91 GLY A CA 1
ATOM 712 C C . GLY A 1 91 ? 12.794 -3.814 -13.130 1.00 72.81 91 GLY A C 1
ATOM 713 O O . GLY A 1 91 ? 13.981 -4.123 -13.190 1.00 72.81 91 GLY A O 1
ATOM 714 N N . GLY A 1 92 ? 11.888 -4.610 -12.555 1.00 81.44 92 GLY A N 1
ATOM 715 C CA . GLY A 1 92 ? 12.200 -5.933 -12.007 1.00 81.44 92 GLY A CA 1
ATOM 716 C C . GLY A 1 92 ? 12.788 -5.913 -10.595 1.00 81.44 92 GLY A C 1
ATOM 717 O O . GLY A 1 92 ? 13.397 -6.898 -10.179 1.00 81.44 92 GLY A O 1
ATOM 718 N N . ALA A 1 93 ? 12.632 -4.814 -9.851 1.00 89.75 93 ALA A N 1
ATOM 719 C CA . ALA A 1 93 ? 13.090 -4.735 -8.467 1.00 89.75 93 ALA A CA 1
ATOM 720 C C . ALA A 1 93 ? 12.366 -5.769 -7.586 1.00 89.75 93 ALA A C 1
ATOM 722 O O . ALA A 1 93 ? 11.139 -5.859 -7.591 1.00 89.75 93 ALA A O 1
ATOM 723 N N . ILE A 1 94 ? 13.131 -6.545 -6.818 1.00 94.62 94 ILE A N 1
ATOM 724 C CA . ILE A 1 94 ? 12.622 -7.650 -5.995 1.00 94.62 94 ILE A CA 1
ATOM 725 C C . ILE A 1 94 ? 12.480 -7.182 -4.546 1.00 94.62 94 ILE A C 1
ATOM 727 O O . ILE A 1 94 ? 13.400 -6.571 -3.990 1.00 94.62 94 ILE A O 1
ATOM 731 N N . ALA A 1 95 ? 11.341 -7.475 -3.915 1.00 96.12 95 ALA A N 1
ATOM 732 C CA . ALA A 1 95 ? 11.178 -7.240 -2.488 1.00 96.12 95 ALA A CA 1
ATOM 733 C C . ALA A 1 95 ? 12.128 -8.129 -1.675 1.00 96.12 95 ALA A C 1
ATOM 735 O O . ALA A 1 95 ? 12.217 -9.339 -1.901 1.00 96.12 95 ALA A O 1
ATOM 736 N N . THR A 1 96 ? 12.799 -7.561 -0.674 1.00 97.19 96 THR A N 1
ATOM 737 C CA . THR A 1 96 ? 13.596 -8.372 0.252 1.00 97.19 96 THR A CA 1
ATOM 738 C C . THR A 1 96 ? 12.682 -9.222 1.132 1.00 97.19 96 THR A C 1
ATOM 740 O O . THR A 1 96 ? 11.544 -8.858 1.450 1.00 97.19 96 THR A O 1
ATOM 743 N N . LYS A 1 97 ? 13.182 -10.379 1.572 1.00 96.44 97 LYS A N 1
ATOM 744 C CA . LYS A 1 97 ? 12.423 -11.273 2.454 1.00 96.44 97 LYS A CA 1
ATOM 745 C C . LYS A 1 97 ? 12.101 -10.584 3.780 1.00 96.44 97 LYS A C 1
ATOM 747 O O . LYS A 1 97 ? 10.995 -10.726 4.301 1.00 96.44 97 LYS A O 1
ATOM 752 N N . GLU A 1 98 ? 13.052 -9.815 4.296 1.00 98.12 98 GLU A N 1
ATOM 753 C CA . GLU A 1 98 ? 12.944 -9.029 5.520 1.00 98.12 98 GLU A CA 1
ATOM 754 C C . GLU A 1 98 ? 11.842 -7.977 5.388 1.00 98.12 98 GLU A C 1
ATOM 756 O O . GLU A 1 98 ? 11.016 -7.844 6.294 1.00 98.12 98 GLU A O 1
ATOM 761 N N . TYR A 1 99 ? 11.771 -7.295 4.239 1.00 98.12 99 TYR A N 1
ATOM 762 C CA . TYR A 1 99 ? 10.708 -6.343 3.938 1.00 98.12 99 TYR A CA 1
ATOM 763 C C . TYR A 1 99 ? 9.341 -7.031 3.939 1.00 98.12 99 TYR A C 1
ATOM 765 O O . TYR A 1 99 ? 8.473 -6.644 4.719 1.00 98.12 99 TYR A O 1
ATOM 773 N N . LEU A 1 100 ? 9.156 -8.114 3.175 1.00 98.12 100 LEU A N 1
ATOM 774 C CA . LEU A 1 100 ? 7.871 -8.828 3.096 1.00 98.12 100 LEU A CA 1
ATOM 775 C C . LEU A 1 100 ? 7.408 -9.382 4.454 1.00 98.12 100 LEU A C 1
ATOM 777 O O . LEU A 1 100 ? 6.239 -9.250 4.836 1.00 98.12 100 LEU A O 1
ATOM 781 N N . GLN A 1 101 ? 8.324 -9.974 5.223 1.00 98.44 101 GLN A N 1
ATOM 782 C CA . GLN A 1 101 ? 8.034 -10.455 6.575 1.00 98.44 101 GLN A CA 1
ATOM 783 C C . GLN A 1 101 ? 7.699 -9.304 7.528 1.00 98.44 101 GLN A C 1
ATOM 785 O O . GLN A 1 101 ? 6.785 -9.423 8.352 1.00 98.44 101 GLN A O 1
ATOM 790 N N . GLY A 1 102 ? 8.415 -8.186 7.410 1.00 98.69 102 GLY A N 1
ATOM 791 C CA . GLY A 1 102 ? 8.147 -6.949 8.129 1.00 98.69 102 GLY A CA 1
ATOM 792 C C . GLY A 1 102 ? 6.747 -6.421 7.834 1.00 98.69 102 GLY A C 1
ATOM 793 O O . GLY A 1 102 ? 5.958 -6.235 8.761 1.00 98.69 102 GLY A O 1
ATOM 794 N N . LEU A 1 103 ? 6.386 -6.286 6.556 1.00 98.69 103 LEU A N 1
ATOM 795 C CA . LEU A 1 103 ? 5.055 -5.860 6.125 1.00 98.69 103 LEU A CA 1
ATOM 796 C C . LEU A 1 103 ? 3.965 -6.747 6.714 1.00 98.69 103 LEU A C 1
ATOM 798 O O . LEU A 1 103 ? 2.975 -6.239 7.242 1.00 98.69 103 LEU A O 1
ATOM 802 N N . ARG A 1 104 ? 4.143 -8.072 6.705 1.00 98.75 104 ARG A N 1
ATOM 803 C CA . ARG A 1 104 ? 3.165 -8.994 7.299 1.00 98.75 104 ARG A CA 1
ATOM 804 C C . ARG A 1 104 ? 2.975 -8.751 8.798 1.00 98.75 104 ARG A C 1
ATOM 806 O O . ARG A 1 104 ? 1.833 -8.792 9.270 1.00 98.75 104 ARG A O 1
ATOM 813 N N . LYS A 1 105 ? 4.054 -8.485 9.542 1.00 98.81 105 LYS A N 1
ATOM 814 C CA . LYS A 1 105 ? 3.999 -8.159 10.978 1.00 98.81 105 LYS A CA 1
ATOM 815 C C . LYS A 1 105 ? 3.325 -6.807 11.221 1.00 98.81 105 LYS A C 1
ATOM 817 O O . LYS A 1 105 ? 2.413 -6.732 12.043 1.00 98.81 105 LYS A O 1
ATOM 822 N N . LEU A 1 106 ? 3.724 -5.764 10.493 1.00 98.75 106 LEU A N 1
ATOM 823 C CA . LEU A 1 106 ? 3.193 -4.406 10.648 1.00 98.75 106 LEU A CA 1
ATOM 824 C C . LEU A 1 106 ? 1.712 -4.321 10.281 1.00 98.75 106 LEU A C 1
ATOM 826 O O . LEU A 1 106 ? 0.909 -3.810 11.056 1.00 98.75 106 LEU A O 1
ATOM 830 N N . THR A 1 107 ? 1.327 -4.888 9.141 1.00 98.81 107 THR A N 1
ATOM 831 C CA . THR A 1 107 ? -0.075 -4.916 8.700 1.00 98.81 107 THR A CA 1
ATOM 832 C C . THR A 1 107 ? -0.961 -5.646 9.706 1.00 98.81 107 THR A C 1
ATOM 834 O O . THR A 1 107 ? -2.038 -5.162 10.037 1.00 98.81 107 THR A O 1
ATOM 837 N N . LYS A 1 108 ? -0.478 -6.752 10.295 1.00 98.75 108 LYS A N 1
ATOM 838 C CA . LYS A 1 108 ? -1.178 -7.442 11.390 1.00 98.75 108 LYS A CA 1
ATOM 839 C C . LYS A 1 108 ? -1.277 -6.577 12.655 1.00 98.75 108 LYS A C 1
ATOM 841 O O . LYS A 1 108 ? -2.346 -6.505 13.247 1.00 98.75 108 LYS A O 1
ATOM 846 N N . LYS A 1 109 ? -0.188 -5.913 13.059 1.00 98.69 109 LYS A N 1
ATOM 847 C CA . LYS A 1 109 ? -0.131 -5.021 14.236 1.00 98.69 109 LYS A CA 1
ATOM 848 C C . LYS A 1 109 ? -1.116 -3.852 14.129 1.00 98.69 109 LYS A C 1
ATOM 850 O O . LYS A 1 109 ? -1.715 -3.469 15.127 1.00 98.69 109 LYS A O 1
ATOM 855 N N . TYR A 1 110 ? -1.266 -3.288 12.934 1.00 98.69 110 TYR A N 1
ATOM 856 C CA . TYR A 1 110 ? -2.042 -2.070 12.690 1.00 98.69 110 TYR A CA 1
ATOM 857 C C . TYR A 1 110 ? -3.445 -2.315 12.111 1.00 98.69 110 TYR A C 1
ATOM 859 O O . TYR A 1 110 ? -4.150 -1.347 11.816 1.00 98.69 110 TYR A O 1
ATOM 867 N N . ASP A 1 111 ? -3.864 -3.580 11.991 1.00 98.44 111 ASP A N 1
ATOM 868 C CA . ASP A 1 111 ? -5.154 -3.987 11.417 1.00 98.44 111 ASP A CA 1
ATOM 869 C C . ASP A 1 111 ? -5.348 -3.469 9.975 1.00 98.44 111 ASP A C 1
ATOM 871 O O . ASP A 1 111 ? -6.338 -2.836 9.611 1.00 98.44 111 ASP A O 1
ATOM 875 N N . ILE A 1 112 ? -4.333 -3.690 9.145 1.00 98.81 112 ILE A N 1
ATOM 876 C CA . ILE A 1 112 ? -4.309 -3.335 7.726 1.00 98.81 112 ILE A CA 1
ATOM 877 C C . ILE A 1 112 ? -4.269 -4.642 6.932 1.00 98.81 112 ILE A C 1
ATOM 879 O O . ILE A 1 112 ? -3.516 -5.558 7.270 1.00 98.81 112 ILE A O 1
ATOM 883 N N . LEU A 1 113 ? -5.058 -4.757 5.866 1.00 98.81 113 LEU A N 1
ATOM 884 C CA . LEU A 1 113 ? -4.950 -5.911 4.976 1.00 98.81 113 LEU A CA 1
ATOM 885 C C . LEU A 1 113 ? -3.704 -5.796 4.098 1.00 98.81 113 LEU A C 1
ATOM 887 O O . LEU A 1 113 ? -3.431 -4.745 3.529 1.00 98.81 113 LEU A O 1
ATOM 891 N N . LEU A 1 114 ? -2.959 -6.890 3.976 1.00 98.75 114 LEU A N 1
ATOM 892 C CA . LEU A 1 114 ? -1.830 -6.990 3.056 1.00 98.75 114 LEU A CA 1
ATOM 893 C C . LEU A 1 114 ? -2.304 -7.686 1.782 1.00 98.75 114 LEU A C 1
ATOM 895 O O . LEU A 1 114 ? -2.808 -8.806 1.862 1.00 98.75 114 LEU A O 1
ATOM 899 N N . ILE A 1 115 ? -2.160 -7.017 0.642 1.00 98.56 115 ILE A N 1
ATOM 900 C CA . ILE A 1 115 ? -2.534 -7.521 -0.678 1.00 98.56 115 ILE A CA 1
ATOM 901 C C . ILE A 1 115 ? -1.251 -7.675 -1.491 1.00 98.56 115 ILE A C 1
ATOM 903 O O . ILE A 1 115 ? -0.583 -6.680 -1.771 1.00 98.56 115 ILE A O 1
ATOM 907 N N . PHE A 1 116 ? -0.928 -8.910 -1.870 1.00 97.44 116 PHE A N 1
ATOM 908 C CA . PHE A 1 116 ? 0.078 -9.159 -2.895 1.00 97.44 116 PHE A CA 1
ATOM 909 C C . PHE A 1 116 ? -0.591 -9.156 -4.260 1.00 97.44 116 PHE A C 1
ATOM 911 O O . PHE A 1 116 ? -1.503 -9.942 -4.518 1.00 97.44 116 PHE A O 1
ATOM 918 N N . ASP A 1 117 ? -0.156 -8.230 -5.105 1.00 96.56 117 ASP A N 1
ATOM 919 C CA . ASP A 1 117 ? -0.493 -8.240 -6.515 1.00 96.56 117 ASP A CA 1
ATOM 920 C C . ASP A 1 117 ? 0.447 -9.205 -7.232 1.00 96.56 117 ASP A C 1
ATOM 922 O O . ASP A 1 117 ? 1.613 -8.906 -7.488 1.00 96.56 117 ASP A O 1
ATOM 926 N N . GLU A 1 118 ? -0.078 -10.396 -7.498 1.00 95.69 118 GLU A N 1
ATOM 927 C CA . GLU A 1 118 ? 0.652 -11.483 -8.139 1.00 95.69 118 GLU A CA 1
ATOM 928 C C . GLU A 1 118 ? 0.181 -11.739 -9.569 1.00 95.69 118 GLU A C 1
ATOM 930 O O . GLU A 1 118 ? 0.429 -12.814 -10.118 1.00 95.69 118 GLU A O 1
ATOM 935 N N . VAL A 1 119 ? -0.468 -10.753 -10.207 1.00 94.81 119 VAL A N 1
ATOM 936 C CA . VAL A 1 119 ? -0.906 -10.879 -11.606 1.00 94.81 119 VAL A CA 1
ATOM 937 C C . VAL A 1 119 ? 0.247 -11.369 -12.484 1.00 94.81 119 VAL A C 1
ATOM 939 O O . VAL A 1 119 ? 0.033 -12.235 -13.333 1.00 94.81 119 VAL A O 1
ATOM 942 N N . ILE A 1 120 ? 1.470 -10.879 -12.240 1.00 91.62 120 ILE A N 1
ATOM 943 C CA . ILE A 1 120 ? 2.701 -11.339 -12.894 1.00 91.62 120 ILE A CA 1
ATOM 944 C C . ILE A 1 120 ? 3.446 -12.388 -12.050 1.00 91.62 120 ILE A C 1
ATOM 946 O O . ILE A 1 120 ? 3.844 -13.420 -12.587 1.00 91.62 120 ILE A O 1
ATOM 950 N N . THR A 1 121 ? 3.657 -12.164 -10.750 1.00 92.12 121 THR A N 1
ATOM 951 C CA . THR A 1 121 ? 4.596 -12.986 -9.957 1.00 92.12 121 THR A CA 1
ATOM 952 C C . THR A 1 121 ? 4.118 -14.400 -9.647 1.00 92.12 121 THR A C 1
ATOM 954 O O . THR A 1 121 ? 4.966 -15.255 -9.398 1.00 92.12 121 THR A O 1
ATOM 957 N N . PHE A 1 122 ? 2.826 -14.710 -9.809 1.00 90.75 122 PHE A N 1
ATOM 958 C CA . PHE A 1 122 ? 2.294 -16.072 -9.627 1.00 90.75 122 PHE A CA 1
ATOM 959 C C . PHE A 1 122 ? 2.905 -17.116 -10.588 1.00 90.75 122 PHE A C 1
ATOM 961 O O . PHE A 1 122 ? 2.649 -18.312 -10.501 1.00 90.75 122 PHE A O 1
ATOM 968 N N . ARG A 1 123 ? 3.720 -16.672 -11.549 1.00 91.56 123 ARG A N 1
ATOM 969 C CA . ARG A 1 123 ? 4.450 -17.522 -12.502 1.00 91.56 123 ARG A CA 1
ATOM 970 C C . ARG A 1 123 ? 5.799 -17.996 -11.962 1.00 91.56 123 ARG A C 1
ATOM 972 O O . ARG A 1 123 ? 6.387 -18.904 -12.538 1.00 91.56 123 ARG A O 1
ATOM 979 N N . ILE A 1 124 ? 6.297 -17.375 -10.893 1.00 88.50 124 ILE A N 1
ATOM 980 C CA . ILE A 1 124 ? 7.586 -17.711 -10.279 1.00 88.50 124 ILE A CA 1
ATOM 981 C C . ILE A 1 124 ? 7.467 -19.009 -9.467 1.00 88.50 124 ILE A C 1
ATOM 983 O O . ILE A 1 124 ? 8.389 -19.820 -9.460 1.00 88.50 124 ILE A O 1
ATOM 987 N N . SER A 1 125 ? 6.335 -19.213 -8.791 1.00 87.94 125 SER A N 1
ATOM 988 C CA . SER A 1 125 ? 6.020 -20.405 -7.999 1.00 87.94 125 SER A CA 1
ATOM 989 C C . SER A 1 125 ? 4.504 -20.520 -7.825 1.00 87.94 125 SER A C 1
ATOM 991 O O . SER A 1 125 ? 3.793 -19.530 -7.960 1.00 87.94 125 SER A O 1
ATOM 993 N N . THR A 1 126 ? 4.002 -21.702 -7.465 1.00 83.56 126 THR A N 1
ATOM 994 C CA . THR A 1 126 ? 2.577 -21.944 -7.169 1.00 83.56 126 THR A CA 1
ATOM 995 C C . THR A 1 126 ? 2.082 -21.307 -5.864 1.00 83.56 126 THR A C 1
ATOM 997 O O . THR A 1 126 ? 0.893 -21.416 -5.561 1.00 83.56 126 THR A O 1
ATOM 1000 N N . GLY A 1 127 ? 2.978 -20.664 -5.106 1.00 64.81 127 GLY A N 1
ATOM 1001 C CA . GLY A 1 127 ? 2.725 -20.144 -3.758 1.00 64.81 127 GLY A CA 1
ATOM 1002 C C . GLY A 1 127 ? 3.255 -21.069 -2.678 1.00 64.81 127 GLY A C 1
ATOM 1003 O O . GLY A 1 127 ? 2.858 -22.255 -2.676 1.00 64.81 127 GLY A O 1
#